Protein AF-A0AAV1YK85-F1 (afdb_monomer_lite)

Structure (mmCIF, N/CA/C/O backbone):
data_AF-A0AAV1YK85-F1
#
_entry.id   AF-A0AAV1YK85-F1
#
loop_
_atom_site.group_PDB
_atom_site.id
_atom_site.type_symbol
_atom_site.label_atom_id
_atom_site.label_alt_id
_atom_site.label_comp_id
_atom_site.label_asym_id
_atom_site.label_entity_id
_atom_site.label_seq_id
_atom_site.pdbx_PDB_ins_code
_atom_site.Cartn_x
_atom_site.Cartn_y
_atom_site.Cartn_z
_atom_site.occupancy
_atom_site.B_iso_or_equiv
_atom_site.auth_seq_id
_atom_site.auth_comp_id
_atom_site.auth_asym_id
_atom_site.auth_atom_id
_atom_site.pdbx_PDB_model_num
ATOM 1 N N . MET A 1 1 ? -29.716 -4.692 51.503 1.00 59.38 1 MET A N 1
ATOM 2 C CA . MET A 1 1 ? -28.479 -5.251 50.901 1.00 59.38 1 MET A CA 1
ATOM 3 C C . MET A 1 1 ? -28.461 -4.999 49.386 1.00 59.38 1 MET A C 1
ATOM 5 O O . MET A 1 1 ? -27.819 -5.721 48.638 1.00 59.38 1 MET A O 1
ATOM 9 N N . ASP A 1 2 ? -29.132 -3.942 48.918 1.00 63.31 2 ASP A N 1
ATOM 10 C CA . ASP A 1 2 ? -29.607 -3.866 47.527 1.00 63.31 2 ASP A CA 1
ATOM 11 C C . ASP A 1 2 ? -28.757 -2.917 46.669 1.00 63.31 2 ASP A C 1
ATOM 13 O O . ASP A 1 2 ? -28.575 -3.129 45.472 1.00 63.31 2 ASP A O 1
ATOM 17 N N . TYR A 1 3 ? -28.114 -1.931 47.303 1.00 63.44 3 TYR A N 1
ATOM 18 C CA . TYR A 1 3 ? -27.158 -1.032 46.649 1.00 63.44 3 TYR A CA 1
ATOM 19 C C . TYR A 1 3 ? -25.904 -1.748 46.157 1.00 63.44 3 TYR A C 1
ATOM 21 O O . TYR A 1 3 ? -25.301 -1.325 45.178 1.00 63.44 3 TYR A O 1
ATOM 29 N N . GLN A 1 4 ? -25.514 -2.848 46.801 1.00 60.50 4 GLN A N 1
ATOM 30 C CA . GLN A 1 4 ? -24.326 -3.592 46.401 1.00 60.50 4 GLN A CA 1
ATOM 31 C C . GLN A 1 4 ? -24.526 -4.279 45.042 1.00 60.50 4 GLN A C 1
ATOM 33 O O . GLN A 1 4 ? -23.592 -4.330 44.251 1.00 60.50 4 GLN A O 1
ATOM 38 N N . TYR A 1 5 ? -25.748 -4.722 44.729 1.00 67.19 5 TYR A N 1
ATOM 39 C CA . TYR A 1 5 ? -26.085 -5.326 43.436 1.00 67.19 5 TYR A CA 1
ATOM 40 C C . TYR A 1 5 ? -26.264 -4.274 42.335 1.00 67.19 5 TYR A C 1
ATOM 42 O O . TYR A 1 5 ? -25.829 -4.479 41.205 1.00 67.19 5 TYR A O 1
ATOM 50 N N . ILE A 1 6 ? -26.852 -3.122 42.674 1.00 67.81 6 ILE A N 1
ATOM 51 C CA . ILE A 1 6 ? -27.038 -2.004 41.737 1.00 67.81 6 ILE A CA 1
ATOM 52 C C . ILE A 1 6 ? -25.684 -1.385 41.357 1.00 67.81 6 ILE A C 1
ATOM 54 O O . ILE A 1 6 ? -25.418 -1.148 40.180 1.00 67.81 6 ILE A O 1
ATOM 58 N N . VAL A 1 7 ? -24.794 -1.181 42.335 1.00 70.88 7 VAL A N 1
ATOM 59 C CA . VAL A 1 7 ? -23.454 -0.624 42.100 1.00 70.88 7 VAL A CA 1
ATOM 60 C C . VAL A 1 7 ? -22.544 -1.642 41.401 1.00 70.88 7 VAL A C 1
ATOM 62 O O . VAL A 1 7 ? -21.873 -1.283 40.435 1.00 70.88 7 VAL A O 1
ATOM 65 N N . ALA A 1 8 ? -22.553 -2.919 41.807 1.00 72.94 8 ALA A N 1
ATOM 66 C CA . ALA A 1 8 ? -21.754 -3.953 41.140 1.00 72.94 8 ALA A CA 1
ATOM 67 C C . ALA A 1 8 ?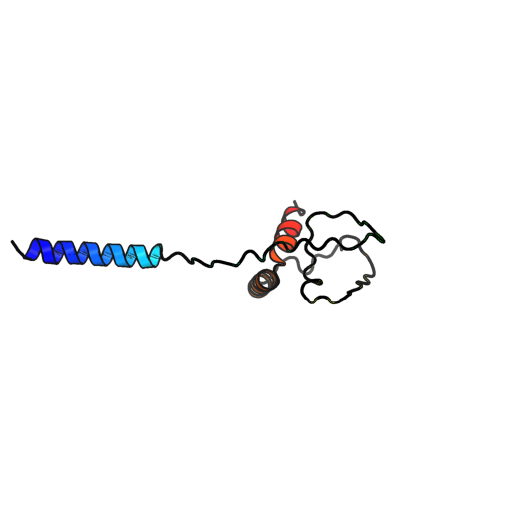 -22.247 -4.252 39.712 1.00 72.94 8 ALA A C 1
ATOM 69 O O . ALA A 1 8 ? -21.432 -4.406 38.805 1.00 72.94 8 ALA A O 1
ATOM 70 N N . GLY A 1 9 ? -23.564 -4.274 39.481 1.00 74.56 9 GLY A N 1
ATOM 71 C CA . GLY A 1 9 ? -24.151 -4.503 38.159 1.00 74.56 9 GLY A CA 1
ATOM 72 C C . GLY A 1 9 ? -23.833 -3.388 37.162 1.00 74.56 9 GLY A C 1
ATOM 73 O O . GLY A 1 9 ? -23.536 -3.672 36.003 1.00 74.56 9 GLY A O 1
ATOM 74 N N . GLY A 1 10 ? -23.812 -2.130 37.616 1.00 80.62 10 GLY A N 1
ATOM 75 C CA . GLY A 1 10 ? -23.422 -0.989 36.783 1.00 80.62 10 GLY A CA 1
ATOM 76 C C . GLY A 1 10 ? -21.954 -1.041 36.351 1.00 80.62 10 GLY A C 1
ATOM 77 O O . GLY A 1 10 ? -21.650 -0.823 35.177 1.00 80.62 10 GLY A O 1
ATOM 78 N N . PHE A 1 11 ? -21.047 -1.395 37.269 1.00 87.00 11 PHE A N 1
ATOM 79 C CA . PHE A 1 11 ? -19.632 -1.589 36.937 1.00 87.00 11 PHE A CA 1
ATOM 80 C C . PHE A 1 11 ? -19.436 -2.723 35.929 1.00 87.00 11 PHE A C 1
ATOM 82 O O . PHE A 1 11 ? -18.734 -2.529 34.942 1.00 87.00 11 PHE A O 1
ATOM 89 N N . ILE A 1 12 ? -20.088 -3.870 36.140 1.00 87.12 12 ILE A N 1
ATOM 90 C CA . ILE A 1 12 ? -19.983 -5.035 35.249 1.00 87.12 12 ILE A CA 1
ATOM 91 C C . ILE A 1 12 ? -20.553 -4.729 33.855 1.00 87.12 12 ILE A C 1
ATOM 93 O O . ILE A 1 12 ? -19.943 -5.089 32.852 1.00 87.12 12 ILE A O 1
ATOM 97 N N . ALA A 1 13 ? -21.692 -4.035 33.763 1.00 86.81 13 ALA A N 1
ATOM 98 C CA . ALA A 1 13 ? -22.273 -3.650 32.476 1.00 86.81 13 ALA A CA 1
ATOM 99 C C . ALA A 1 13 ? -21.384 -2.647 31.724 1.00 86.81 13 ALA A C 1
ATOM 101 O O . ALA A 1 13 ? -21.161 -2.799 30.525 1.00 86.81 13 ALA A O 1
ATOM 102 N N . SER A 1 14 ? -20.832 -1.655 32.430 1.00 87.94 14 SER A N 1
ATOM 103 C CA . SER A 1 14 ? -19.932 -0.656 31.845 1.00 87.94 14 SER A CA 1
ATOM 104 C C . SER A 1 14 ? -18.632 -1.283 31.330 1.00 87.94 14 SER A C 1
ATOM 106 O O . SER A 1 14 ? -18.226 -1.023 30.197 1.00 87.94 14 SER A O 1
ATOM 108 N N . THR A 1 15 ? -18.007 -2.173 32.112 1.00 89.56 15 THR A N 1
ATOM 109 C CA . THR A 1 15 ? -16.785 -2.868 31.685 1.00 89.56 15 THR A CA 1
ATOM 110 C C . THR A 1 15 ? -17.045 -3.832 30.533 1.00 89.56 15 THR A C 1
ATOM 112 O O . THR A 1 15 ? -16.249 -3.859 29.600 1.00 89.56 15 THR A O 1
ATOM 115 N N . LEU A 1 16 ? -18.161 -4.570 30.529 1.00 88.19 16 LEU A N 1
ATOM 116 C CA . LEU A 1 16 ? -18.532 -5.445 29.411 1.00 88.19 16 LEU A CA 1
ATOM 117 C C . LEU A 1 16 ? -18.780 -4.666 28.117 1.00 88.19 16 LEU A C 1
ATOM 119 O O . LEU A 1 16 ? -18.306 -5.086 27.067 1.00 88.19 16 LEU A O 1
ATOM 123 N N . VAL A 1 17 ? -19.474 -3.526 28.174 1.00 89.56 17 VAL A N 1
ATOM 124 C CA . VAL A 1 17 ? -19.693 -2.672 26.995 1.00 89.56 17 VAL A CA 1
ATOM 125 C C . VAL A 1 17 ? -18.373 -2.101 26.487 1.00 89.56 17 VAL A C 1
ATOM 127 O O . VAL A 1 17 ? -18.115 -2.148 25.287 1.00 89.56 17 VAL A O 1
ATOM 130 N N . LEU A 1 18 ? -17.506 -1.620 27.381 1.00 88.56 18 LEU A N 1
ATOM 131 C CA . LEU A 1 18 ? -16.184 -1.123 27.004 1.00 88.56 18 LEU A CA 1
ATOM 132 C C . LEU A 1 18 ? -15.338 -2.228 26.355 1.00 88.56 18 LEU A C 1
ATOM 134 O O . LEU A 1 18 ? -14.723 -1.996 25.319 1.00 88.56 18 LEU A O 1
ATOM 138 N N . LEU A 1 19 ? -15.353 -3.441 26.911 1.00 86.62 19 LEU A N 1
ATOM 139 C CA . LEU A 1 19 ? -14.679 -4.595 26.320 1.00 86.62 19 LEU A CA 1
ATOM 140 C C . LEU A 1 19 ? -15.276 -4.955 24.954 1.00 86.62 19 LEU A C 1
ATOM 142 O O . LEU A 1 19 ? -14.520 -5.176 24.023 1.00 86.62 19 LEU A O 1
ATOM 146 N N . LEU A 1 20 ? -16.598 -4.957 24.782 1.00 83.69 20 LEU A N 1
ATOM 147 C CA . LEU A 1 20 ? -17.226 -5.229 23.484 1.00 83.69 20 LEU A CA 1
ATOM 148 C C . LEU A 1 20 ? -16.928 -4.154 22.431 1.00 83.69 20 LEU A C 1
ATOM 150 O O . LEU A 1 20 ? -16.840 -4.480 21.256 1.00 83.69 20 LEU A O 1
ATOM 154 N N . VAL A 1 21 ? -16.760 -2.890 22.821 1.00 85.81 21 VAL A N 1
ATOM 155 C CA . VAL A 1 21 ? -16.377 -1.809 21.896 1.00 85.81 21 VAL A CA 1
ATOM 156 C C . VAL A 1 21 ? -14.895 -1.897 21.524 1.00 85.81 21 VAL A C 1
ATOM 158 O O . VAL A 1 21 ? -14.545 -1.668 20.371 1.00 85.81 21 VAL A O 1
ATOM 161 N N . LEU A 1 22 ? -14.024 -2.257 22.472 1.00 81.00 22 LEU A N 1
ATOM 162 C CA . LEU A 1 22 ? -12.582 -2.395 22.234 1.00 81.00 22 LEU A CA 1
ATOM 163 C C . LEU A 1 22 ? -12.212 -3.703 21.514 1.00 81.00 22 LEU A C 1
ATOM 165 O O . LEU A 1 22 ? -11.294 -3.715 20.701 1.00 81.00 22 LEU A O 1
ATOM 169 N N . PHE A 1 23 ? -12.921 -4.793 21.811 1.00 74.50 23 PHE A N 1
ATOM 170 C CA . PHE A 1 23 ? -12.710 -6.138 21.259 1.00 74.50 23 PHE A CA 1
ATOM 171 C C . PHE A 1 23 ? -13.789 -6.547 20.252 1.00 74.50 23 PHE A C 1
ATOM 173 O O . PHE A 1 23 ? -13.842 -7.716 19.866 1.00 74.50 23 PHE A O 1
ATOM 180 N N . GLY A 1 24 ? -14.649 -5.611 19.838 1.00 63.16 24 GLY A N 1
ATOM 181 C CA . GLY A 1 24 ? -15.662 -5.766 18.795 1.00 63.16 24 GLY A CA 1
ATOM 182 C C . GLY A 1 24 ? -14.995 -6.070 17.466 1.00 63.16 24 GLY A C 1
ATOM 183 O O . GLY A 1 24 ? -14.743 -5.192 16.648 1.00 63.16 24 GLY A O 1
ATOM 184 N N . SER A 1 25 ? -14.647 -7.340 17.329 1.00 56.88 25 SER A N 1
ATOM 185 C CA . SER A 1 25 ? -13.884 -7.930 16.255 1.00 56.88 25 SER A CA 1
ATOM 186 C C . SER A 1 25 ? -14.648 -7.767 14.949 1.00 56.88 25 SER A C 1
ATOM 188 O O . SER A 1 25 ? -15.787 -8.220 14.813 1.00 56.88 25 SER A O 1
ATOM 190 N N . GLU A 1 26 ? -14.009 -7.121 13.977 1.00 58.53 26 GLU A N 1
ATOM 191 C CA . GLU A 1 26 ? -14.370 -7.263 12.578 1.00 58.53 26 GLU A CA 1
ATOM 192 C C . GLU A 1 26 ? -14.210 -8.741 12.178 1.00 58.53 26 GLU A C 1
ATOM 194 O O . GLU A 1 26 ? -13.173 -9.152 11.663 1.00 58.53 26 GLU A O 1
ATOM 199 N N . GLU A 1 27 ? -15.255 -9.558 12.341 1.00 57.31 27 GLU A N 1
ATOM 200 C CA . GLU A 1 27 ? -15.412 -10.762 11.521 1.00 57.31 27 GLU A CA 1
ATOM 201 C C . GLU A 1 27 ? -15.771 -10.326 10.092 1.00 57.31 27 GLU A C 1
ATOM 203 O O . GLU A 1 27 ? -16.889 -10.499 9.603 1.00 57.31 27 GLU A O 1
ATOM 208 N N . LYS A 1 28 ? -14.797 -9.769 9.369 1.00 44.03 28 LYS A N 1
ATOM 209 C CA . LYS A 1 28 ? -14.856 -9.757 7.909 1.00 44.03 28 LYS A CA 1
ATOM 210 C C . LYS A 1 28 ? -14.485 -11.151 7.428 1.00 44.03 28 LYS A C 1
ATOM 212 O O . LYS A 1 28 ? -13.344 -11.431 7.075 1.00 44.03 28 LYS A O 1
ATOM 217 N N . LYS A 1 29 ? -15.485 -12.034 7.395 1.00 48.69 29 LYS A N 1
ATOM 218 C CA . LYS A 1 29 ? -15.448 -13.267 6.601 1.00 48.69 29 LYS A CA 1
ATOM 219 C C . LYS A 1 29 ? -15.314 -12.867 5.132 1.00 48.69 29 LYS A C 1
ATOM 221 O O . LYS A 1 29 ? -16.313 -12.664 4.448 1.00 48.69 29 LYS A O 1
ATOM 226 N N . LYS A 1 30 ? -14.082 -12.697 4.646 1.00 38.09 30 LYS A N 1
ATOM 227 C CA . LYS A 1 30 ? -13.831 -12.560 3.212 1.00 38.09 30 LYS A CA 1
ATOM 228 C C . LYS A 1 30 ? -13.760 -13.966 2.634 1.00 38.09 30 LYS A C 1
ATOM 230 O O . LYS A 1 30 ? -12.864 -14.739 2.956 1.00 38.09 30 LYS A O 1
ATOM 235 N N . ALA A 1 31 ? -14.790 -14.281 1.861 1.00 43.97 31 ALA A N 1
ATOM 236 C CA . ALA A 1 31 ? -15.033 -15.561 1.228 1.00 43.97 31 ALA A CA 1
ATOM 237 C C . ALA A 1 31 ? -13.782 -16.105 0.524 1.00 43.97 31 ALA A C 1
ATOM 239 O O . ALA A 1 31 ? -13.237 -15.481 -0.386 1.00 43.97 31 ALA A O 1
ATOM 240 N N . THR A 1 32 ? -13.367 -17.301 0.927 1.00 42.53 32 THR A N 1
ATOM 241 C CA . THR A 1 32 ? -12.571 -18.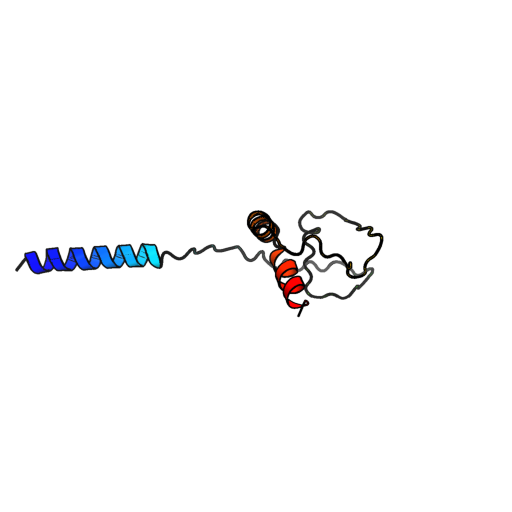198 0.096 1.00 42.53 32 THR A CA 1
ATOM 242 C C . THR A 1 32 ? -13.449 -18.606 -1.085 1.00 42.53 32 THR A C 1
ATOM 244 O O . THR A 1 32 ? -14.386 -19.387 -0.918 1.00 42.53 32 THR A O 1
ATOM 247 N N . CYS A 1 33 ? -13.194 -18.048 -2.271 1.00 34.16 33 CYS A N 1
ATOM 248 C CA . CYS A 1 33 ? -13.783 -18.579 -3.494 1.00 34.16 33 CYS A CA 1
ATOM 249 C C . CYS A 1 33 ? -13.188 -19.963 -3.755 1.00 34.16 33 CYS A C 1
ATOM 251 O O . CYS A 1 33 ? -11.975 -20.149 -3.832 1.00 34.16 33 CYS A O 1
ATOM 253 N N . SER A 1 34 ? -14.099 -20.922 -3.823 1.00 34.97 34 SER A N 1
ATOM 254 C CA . SER A 1 34 ? -13.902 -22.331 -4.103 1.00 34.97 34 SER A CA 1
ATOM 255 C C . SER A 1 34 ? -13.010 -22.571 -5.317 1.00 34.97 34 SER A C 1
ATOM 257 O O . SER A 1 34 ? -13.284 -22.073 -6.409 1.00 34.97 34 SER A O 1
ATOM 259 N N . LEU A 1 35 ? -12.005 -23.420 -5.113 1.00 43.44 35 LEU A N 1
ATOM 260 C CA . LEU A 1 35 ? -11.346 -24.202 -6.149 1.00 43.44 35 LEU A CA 1
ATOM 261 C C . LEU A 1 35 ? -12.411 -24.887 -7.009 1.00 43.44 35 LEU A C 1
ATOM 263 O O . LEU A 1 35 ? -13.051 -25.841 -6.567 1.00 43.44 35 LEU A O 1
ATOM 267 N N . HIS A 1 36 ? -12.589 -24.406 -8.233 1.00 31.25 36 HIS A N 1
ATOM 268 C CA . HIS A 1 36 ? -13.130 -25.231 -9.296 1.00 31.25 36 HIS A CA 1
ATOM 269 C C . HIS A 1 36 ? -11.929 -25.744 -10.083 1.00 31.25 36 HIS A C 1
ATOM 271 O O . HIS A 1 36 ? -11.252 -24.989 -10.777 1.00 31.25 36 HIS A O 1
ATOM 277 N N . ALA A 1 37 ? -11.621 -27.025 -9.890 1.00 41.38 37 ALA A N 1
ATOM 278 C CA . ALA A 1 37 ? -10.767 -27.755 -10.802 1.00 41.38 37 ALA A CA 1
ATOM 279 C C . ALA A 1 37 ? -11.499 -27.813 -12.147 1.00 41.38 37 ALA A C 1
ATOM 281 O O . ALA A 1 37 ? -12.533 -28.470 -12.259 1.00 41.38 37 ALA A O 1
ATOM 282 N N . GLU A 1 38 ? -10.992 -27.096 -13.143 1.00 41.56 38 GLU A N 1
ATOM 283 C CA . GLU A 1 38 ? -11.310 -27.374 -14.537 1.00 41.56 38 GLU A CA 1
ATOM 284 C C . GLU A 1 38 ? -10.003 -27.709 -15.252 1.00 41.56 38 GLU A C 1
ATOM 286 O O . GLU A 1 38 ? -9.131 -26.871 -15.479 1.00 41.56 38 GLU A O 1
ATOM 291 N N . GLU A 1 39 ? -9.847 -29.003 -15.512 1.00 46.97 39 GLU A N 1
ATOM 292 C CA . GLU A 1 39 ? -8.830 -29.584 -16.370 1.00 46.97 39 GLU A CA 1
ATOM 293 C C . GLU A 1 39 ? -9.158 -29.188 -17.814 1.00 46.97 39 GLU A C 1
ATOM 295 O O . GLU A 1 39 ? -10.098 -29.715 -18.405 1.00 46.97 39 GLU A O 1
ATOM 300 N N . ILE A 1 40 ? -8.415 -28.238 -18.393 1.00 45.03 40 ILE A N 1
ATOM 301 C CA . ILE A 1 40 ? -8.520 -27.942 -19.826 1.00 45.03 40 ILE A CA 1
ATOM 302 C C . ILE A 1 40 ? -7.121 -27.812 -20.434 1.00 45.03 40 ILE A C 1
ATOM 304 O O . ILE A 1 40 ? -6.439 -26.802 -20.292 1.00 45.03 40 ILE A O 1
ATOM 308 N N . ASN A 1 41 ? -6.730 -28.900 -21.099 1.00 40.41 41 ASN A N 1
ATOM 309 C CA . ASN A 1 41 ? -5.868 -29.000 -22.277 1.00 40.41 41 ASN A CA 1
ATOM 310 C C . ASN A 1 41 ? -4.782 -27.927 -22.476 1.00 40.41 41 ASN A C 1
ATOM 312 O O . ASN A 1 41 ? -4.985 -26.879 -23.080 1.00 40.41 41 ASN A O 1
ATOM 316 N N . GLN A 1 42 ? -3.588 -28.308 -22.034 1.00 64.44 42 GLN A N 1
ATOM 317 C CA . GLN A 1 42 ? -2.311 -28.230 -22.745 1.00 64.44 42 GLN A CA 1
ATOM 318 C C . GLN A 1 42 ? -2.347 -27.645 -24.178 1.00 64.44 42 GLN A C 1
ATOM 320 O O . GLN A 1 42 ? -2.569 -28.382 -25.132 1.00 64.44 42 GLN A O 1
ATOM 325 N N . ASP A 1 43 ? -2.010 -26.354 -24.317 1.00 40.62 43 ASP A N 1
ATOM 326 C CA . ASP A 1 43 ? -0.999 -25.895 -25.284 1.00 40.62 43 ASP A CA 1
ATOM 327 C C . ASP A 1 43 ? -0.467 -24.477 -24.957 1.00 40.62 43 ASP A C 1
ATOM 329 O O . ASP A 1 43 ? -1.230 -23.522 -24.857 1.00 40.62 43 ASP A O 1
ATOM 333 N N . CYS A 1 44 ? 0.863 -24.388 -24.799 1.00 39.50 44 CYS A N 1
ATOM 334 C CA . CYS A 1 44 ? 1.766 -23.216 -24.863 1.00 39.50 44 CYS A CA 1
ATOM 335 C C . CYS A 1 44 ? 1.468 -21.944 -24.019 1.00 39.50 44 CYS A C 1
ATOM 337 O O . CYS A 1 44 ? 0.465 -21.275 -24.196 1.00 39.50 44 CYS A O 1
ATOM 339 N N . ALA A 1 45 ? 2.351 -21.413 -23.166 1.00 38.81 45 ALA A N 1
ATOM 340 C CA . ALA A 1 45 ? 3.762 -21.656 -22.885 1.00 38.81 45 ALA A CA 1
ATOM 341 C C . ALA A 1 45 ? 4.046 -21.260 -21.422 1.00 38.81 45 ALA A C 1
ATOM 343 O O . ALA A 1 45 ? 3.537 -20.258 -20.923 1.00 38.81 45 ALA A O 1
ATOM 344 N N . LYS A 1 46 ? 4.868 -22.053 -20.731 1.00 41.38 46 LYS A N 1
ATOM 345 C CA . LYS A 1 46 ? 5.336 -21.753 -19.376 1.00 41.38 46 LYS A CA 1
ATOM 346 C C . LYS A 1 46 ? 6.306 -20.570 -19.431 1.00 41.38 46 LYS A C 1
ATOM 348 O O . LYS A 1 46 ? 7.409 -20.721 -19.947 1.00 41.38 46 LYS A O 1
ATOM 353 N N . THR A 1 47 ? 5.945 -19.446 -18.824 1.00 30.97 47 THR A N 1
ATOM 354 C CA . THR A 1 47 ? 6.918 -18.645 -18.075 1.00 30.97 47 THR A CA 1
ATOM 355 C C . THR A 1 47 ? 6.625 -18.887 -16.608 1.00 30.97 47 THR A C 1
ATOM 357 O O . THR A 1 47 ? 5.586 -18.487 -16.090 1.00 30.97 47 THR A O 1
ATOM 360 N N . SER A 1 48 ? 7.516 -19.635 -15.974 1.00 46.28 48 SER A N 1
ATOM 361 C CA . SER A 1 48 ? 7.559 -19.849 -14.537 1.00 46.28 48 SER A CA 1
ATOM 362 C C . SER A 1 48 ? 7.547 -18.512 -13.795 1.00 46.28 48 SER A C 1
ATOM 364 O O . SER A 1 48 ? 8.529 -17.776 -13.830 1.00 46.28 48 SER A O 1
ATOM 366 N N . SER A 1 49 ? 6.452 -18.228 -13.105 1.00 42.03 49 SER A N 1
ATOM 367 C CA . SER A 1 49 ? 6.482 -17.524 -11.827 1.00 42.03 49 SER A CA 1
ATOM 368 C C . SER A 1 49 ? 5.262 -17.990 -11.046 1.00 42.03 49 SER A C 1
ATOM 370 O O . SER A 1 49 ? 4.151 -17.480 -11.189 1.00 42.03 49 SER A O 1
ATOM 372 N N . GLU A 1 50 ? 5.455 -19.083 -10.318 1.00 47.53 50 GLU A N 1
ATOM 373 C CA . GLU A 1 50 ? 4.486 -19.578 -9.353 1.00 47.53 50 GLU A CA 1
ATOM 374 C C . GLU A 1 50 ? 4.399 -18.523 -8.236 1.00 47.53 50 GLU A C 1
ATOM 376 O O . GLU A 1 50 ? 5.399 -18.233 -7.586 1.00 47.53 50 GLU A O 1
ATOM 381 N N . ASN A 1 51 ? 3.210 -17.933 -8.062 1.00 45.66 51 ASN A N 1
ATOM 382 C CA . ASN A 1 51 ? 2.843 -16.878 -7.095 1.00 45.66 51 ASN A CA 1
ATOM 383 C C . ASN A 1 51 ? 3.036 -15.415 -7.532 1.00 45.66 51 ASN A C 1
ATOM 385 O O . ASN A 1 51 ? 3.503 -14.578 -6.767 1.00 45.66 51 ASN A O 1
ATOM 389 N N . GLY A 1 52 ? 2.574 -15.067 -8.732 1.00 42.69 52 GLY A N 1
ATOM 390 C CA . GLY A 1 52 ? 2.289 -13.677 -9.090 1.00 42.69 52 GLY A CA 1
ATOM 391 C C . GLY A 1 52 ? 0.880 -13.551 -9.645 1.00 42.69 52 GLY A C 1
ATOM 392 O O . GLY A 1 52 ? 0.686 -13.664 -10.852 1.00 42.69 52 GLY A O 1
ATOM 393 N N . THR A 1 53 ? -0.122 -13.332 -8.792 1.00 45.00 53 THR A N 1
ATOM 394 C CA . THR A 1 53 ? -1.473 -13.009 -9.270 1.00 45.00 53 THR A CA 1
ATOM 395 C C . THR A 1 53 ? -1.409 -11.646 -9.952 1.00 45.00 53 THR A C 1
ATOM 397 O O . THR A 1 53 ? -1.422 -10.608 -9.293 1.00 45.00 53 THR A O 1
ATOM 400 N N . CYS A 1 54 ? -1.301 -11.621 -11.281 1.00 49.88 54 CYS A N 1
ATOM 401 C CA . CYS A 1 54 ? -1.426 -10.379 -12.025 1.00 49.88 54 CYS A CA 1
ATOM 402 C C . CYS A 1 54 ? -2.867 -9.861 -11.840 1.00 49.88 54 CYS A C 1
ATOM 404 O O . CYS A 1 54 ? -3.811 -10.531 -12.267 1.00 49.88 54 CYS A O 1
ATOM 406 N N . PRO A 1 55 ? -3.076 -8.658 -11.273 1.00 54.53 55 PRO A N 1
ATOM 407 C CA . PRO A 1 55 ? -4.414 -8.087 -11.044 1.00 54.53 55 PRO A CA 1
ATOM 408 C C . PRO A 1 55 ? -5.182 -7.871 -12.358 1.00 54.53 55 PRO A C 1
ATOM 410 O O . PRO A 1 55 ? -6.396 -7.703 -12.373 1.00 54.53 55 PRO A O 1
ATOM 413 N N . GLN A 1 56 ? -4.466 -7.879 -13.483 1.00 56.69 56 GLN A N 1
ATOM 414 C CA . GLN A 1 56 ? -4.996 -7.637 -14.814 1.00 56.69 56 GLN A CA 1
ATOM 415 C C . GLN A 1 56 ? -5.957 -8.743 -15.283 1.00 56.69 56 GLN A C 1
ATOM 417 O O . GLN A 1 56 ? -6.768 -8.512 -16.179 1.00 56.69 56 GLN A O 1
ATOM 422 N N . GLN A 1 57 ? -5.873 -9.943 -14.698 1.00 58.78 57 GLN A N 1
ATOM 423 C CA . GLN A 1 57 ? -6.615 -11.115 -15.165 1.00 58.78 57 GLN A CA 1
ATOM 424 C C . GLN A 1 57 ? -7.902 -11.386 -14.372 1.00 58.78 57 GLN A C 1
ATOM 426 O O . GLN A 1 57 ? -8.539 -12.417 -14.570 1.00 58.78 57 GLN A O 1
ATOM 431 N N . VAL A 1 58 ? -8.321 -10.454 -13.509 1.00 61.78 58 VAL A N 1
ATOM 432 C CA . VAL A 1 58 ? -9.560 -10.583 -12.719 1.00 61.78 58 VAL A CA 1
ATOM 433 C C . VAL A 1 58 ? -10.814 -10.428 -13.600 1.00 61.78 58 VAL A C 1
ATOM 435 O O . VAL A 1 58 ? -11.854 -11.006 -13.302 1.00 61.78 58 VAL A O 1
ATOM 438 N N . ASP A 1 59 ? -10.692 -9.748 -14.748 1.00 76.06 59 ASP A N 1
ATOM 439 C CA . ASP A 1 59 ? -11.820 -9.415 -15.634 1.00 76.06 59 ASP A CA 1
ATOM 440 C C . ASP A 1 59 ? -11.965 -10.337 -16.867 1.00 76.06 59 ASP A C 1
ATOM 442 O O . ASP A 1 59 ? -12.725 -10.029 -17.787 1.00 76.06 59 ASP A O 1
ATOM 446 N N . GLY A 1 60 ? -11.201 -11.435 -16.961 1.00 79.50 60 GLY A N 1
ATOM 447 C CA . GLY A 1 60 ? -11.258 -12.363 -18.109 1.00 79.50 60 GLY A CA 1
ATOM 448 C C . GLY A 1 60 ? -10.769 -11.775 -19.445 1.00 79.50 60 GLY A C 1
ATOM 449 O O . GLY A 1 60 ? -11.002 -12.343 -20.513 1.00 79.50 60 GLY A O 1
ATOM 450 N N . ARG A 1 61 ? -10.089 -10.623 -19.412 1.00 84.94 61 ARG A N 1
ATOM 451 C CA . ARG A 1 61 ? -9.557 -9.948 -20.603 1.00 84.94 61 ARG A CA 1
ATOM 452 C C . ARG A 1 61 ? -8.172 -10.480 -20.955 1.00 84.94 61 ARG A C 1
ATOM 454 O O . ARG A 1 61 ? -7.313 -10.622 -20.089 1.00 84.94 61 ARG A O 1
ATOM 461 N N . ARG A 1 62 ? -7.922 -10.697 -22.250 1.00 85.69 62 ARG A N 1
ATOM 462 C CA . ARG A 1 62 ? -6.560 -10.909 -22.760 1.00 85.69 62 ARG A CA 1
ATOM 463 C C . ARG A 1 62 ? -5.849 -9.565 -22.829 1.00 85.69 62 ARG A C 1
ATOM 465 O O . ARG A 1 62 ? -6.272 -8.694 -23.586 1.00 85.69 62 ARG A O 1
ATOM 472 N N . VAL A 1 63 ? -4.788 -9.407 -22.046 1.00 84.38 63 VAL A N 1
ATOM 473 C CA . VAL A 1 63 ? -4.000 -8.173 -21.99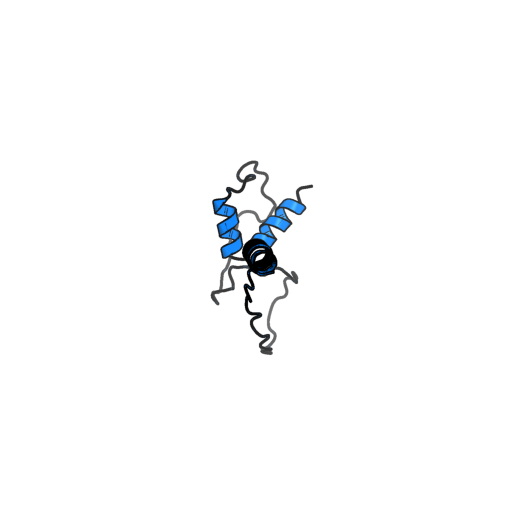4 1.00 84.38 63 VAL A CA 1
ATOM 474 C C . VAL A 1 63 ? -2.575 -8.453 -22.446 1.00 84.38 63 VAL A C 1
ATOM 476 O O . VAL A 1 63 ? -1.958 -9.417 -22.002 1.00 84.38 63 VAL A O 1
ATOM 479 N N . HIS A 1 64 ? -2.065 -7.601 -23.334 1.00 89.50 64 HIS A N 1
ATOM 480 C CA . HIS A 1 64 ? -0.669 -7.591 -23.752 1.00 89.50 64 HIS A CA 1
ATOM 481 C C . HIS A 1 64 ? -0.034 -6.278 -23.291 1.00 89.50 64 HIS A C 1
ATOM 483 O O . HIS A 1 64 ? -0.587 -5.207 -23.547 1.00 89.50 64 HIS A O 1
ATOM 489 N N . VAL A 1 65 ? 1.091 -6.366 -22.585 1.00 86.44 65 VAL A N 1
ATOM 490 C CA . VAL A 1 65 ? 1.829 -5.206 -22.074 1.00 86.44 65 VAL A CA 1
ATOM 491 C C . VAL A 1 65 ? 3.049 -4.999 -22.963 1.00 86.44 65 VAL A C 1
ATOM 493 O O . VAL A 1 65 ? 3.823 -5.929 -23.167 1.00 86.44 65 VAL A O 1
ATOM 496 N N . ILE A 1 66 ? 3.205 -3.789 -23.497 1.00 92.38 66 ILE A N 1
ATOM 497 C CA . ILE A 1 66 ? 4.369 -3.383 -24.287 1.00 92.38 66 ILE A CA 1
ATOM 498 C C . ILE A 1 66 ? 5.048 -2.255 -23.516 1.00 92.38 66 ILE A C 1
ATOM 500 O O . ILE A 1 66 ? 4.479 -1.174 -23.380 1.00 92.38 66 ILE A O 1
ATOM 504 N N . GLU A 1 67 ? 6.250 -2.517 -23.016 1.00 90.19 67 GLU A N 1
ATOM 505 C CA . GLU A 1 67 ? 7.103 -1.542 -22.334 1.00 90.19 67 GLU A CA 1
ATOM 506 C C . GLU A 1 67 ? 8.385 -1.341 -23.156 1.00 90.19 67 GLU A C 1
ATOM 508 O O . GLU A 1 67 ? 8.813 -2.249 -23.872 1.00 90.19 67 GLU A O 1
ATOM 513 N N . ARG A 1 68 ? 8.984 -0.145 -23.097 1.00 92.25 68 ARG A N 1
ATOM 514 C CA . ARG A 1 68 ? 10.216 0.155 -23.848 1.00 92.25 68 ARG A CA 1
ATOM 515 C C . ARG A 1 68 ? 11.431 -0.545 -23.252 1.00 92.25 68 ARG A C 1
ATOM 517 O O . ARG A 1 68 ? 12.290 -0.994 -24.005 1.00 92.25 68 ARG A O 1
ATOM 524 N N . ASP A 1 69 ? 11.499 -0.593 -21.925 1.00 89.38 69 ASP A N 1
ATOM 525 C CA . ASP A 1 69 ? 12.571 -1.227 -21.165 1.00 89.38 69 ASP A CA 1
ATOM 526 C C . ASP A 1 69 ? 11.987 -1.995 -19.973 1.00 89.38 69 ASP A C 1
ATOM 528 O O . ASP A 1 69 ? 11.278 -1.427 -19.144 1.00 89.38 69 ASP A O 1
ATOM 532 N N . LEU A 1 70 ? 12.270 -3.296 -19.913 1.00 86.06 70 LEU A N 1
ATOM 533 C CA . LEU A 1 70 ? 11.812 -4.186 -18.844 1.00 86.06 70 LEU A CA 1
ATOM 534 C C . LEU A 1 70 ? 12.781 -4.232 -17.652 1.00 86.06 70 LEU A C 1
ATOM 536 O O . LEU A 1 70 ? 12.512 -4.948 -16.689 1.00 86.06 70 LEU A O 1
ATOM 540 N N . ASN A 1 71 ? 13.901 -3.509 -17.711 1.00 88.38 71 ASN A N 1
ATOM 541 C CA . ASN A 1 71 ? 14.834 -3.405 -16.596 1.00 88.38 71 ASN A CA 1
ATOM 542 C C . ASN A 1 71 ? 14.301 -2.488 -15.491 1.00 88.38 71 ASN A C 1
ATOM 544 O O . ASN A 1 71 ? 13.417 -1.653 -15.708 1.00 88.38 71 ASN A O 1
ATOM 548 N N . GLU A 1 72 ? 14.870 -2.632 -14.292 1.00 83.38 72 GLU A N 1
ATOM 549 C CA . GLU A 1 72 ? 14.555 -1.730 -13.192 1.00 83.38 72 GLU A CA 1
ATOM 550 C C . GLU A 1 72 ? 14.930 -0.288 -13.575 1.00 83.38 72 GLU A C 1
ATOM 552 O O . GLU A 1 72 ? 16.068 -0.018 -13.970 1.00 83.38 72 GLU A O 1
ATOM 557 N N . PRO A 1 73 ? 13.981 0.653 -13.493 1.00 81.62 73 PRO A N 1
ATOM 558 C CA . PRO A 1 73 ? 14.234 2.021 -13.889 1.00 81.62 73 PRO A CA 1
ATOM 559 C C . PRO A 1 73 ? 15.007 2.769 -12.805 1.00 81.62 73 PRO A C 1
ATOM 561 O O . PRO A 1 73 ? 14.515 2.947 -11.692 1.00 81.62 73 PRO A O 1
ATOM 564 N N . ASP A 1 74 ? 16.162 3.312 -13.175 1.00 83.75 74 ASP A N 1
ATOM 565 C CA . ASP A 1 74 ? 16.955 4.196 -12.321 1.00 83.75 74 ASP A CA 1
ATOM 566 C C . ASP A 1 74 ? 16.339 5.607 -12.285 1.00 83.75 74 ASP A C 1
ATOM 568 O O . ASP A 1 74 ? 16.639 6.483 -13.103 1.00 83.75 74 ASP A O 1
ATOM 572 N N . ARG A 1 75 ? 15.365 5.806 -11.391 1.00 81.62 75 ARG A N 1
ATOM 573 C CA . ARG A 1 75 ? 14.681 7.091 -11.196 1.00 81.62 75 ARG A CA 1
ATOM 574 C C . ARG A 1 75 ? 14.326 7.322 -9.728 1.00 81.62 75 ARG A C 1
ATOM 576 O O . ARG A 1 75 ? 13.656 6.506 -9.109 1.00 81.62 75 ARG A O 1
ATOM 583 N N . ILE A 1 76 ? 14.658 8.511 -9.227 1.00 77.06 76 ILE A N 1
ATOM 584 C CA . ILE A 1 76 ? 14.317 8.995 -7.871 1.00 77.06 76 ILE A CA 1
ATOM 585 C C . ILE A 1 76 ? 12.851 9.448 -7.721 1.00 77.06 76 ILE A C 1
ATOM 587 O O . ILE A 1 76 ? 12.438 9.982 -6.693 1.00 77.06 76 ILE A O 1
ATOM 591 N N . VAL A 1 77 ? 12.046 9.321 -8.778 1.00 80.62 77 VAL A N 1
ATOM 592 C CA . VAL A 1 77 ? 10.658 9.796 -8.798 1.00 80.62 77 VAL A CA 1
ATOM 593 C C . VAL A 1 77 ? 9.722 8.653 -8.419 1.00 80.62 77 VAL A C 1
ATOM 595 O O . VAL A 1 77 ? 9.795 7.573 -9.000 1.00 80.62 77 VAL A O 1
ATOM 598 N N . GLY A 1 78 ? 8.786 8.922 -7.505 1.00 80.88 78 GLY A N 1
ATOM 599 C CA . GLY A 1 78 ? 7.747 7.962 -7.112 1.00 80.88 78 GLY A CA 1
ATOM 600 C C . GLY A 1 78 ? 8.136 7.028 -5.964 1.00 80.88 78 GLY A C 1
ATOM 601 O O . GLY A 1 78 ? 7.487 6.006 -5.781 1.00 80.88 78 GLY A O 1
ATOM 602 N N . GLU A 1 79 ? 9.162 7.374 -5.183 1.00 83.75 79 GLU A N 1
ATOM 603 C CA . GLU A 1 79 ? 9.592 6.587 -4.016 1.00 83.75 79 GLU A CA 1
ATOM 604 C C . GLU A 1 79 ? 8.590 6.636 -2.858 1.00 83.75 79 GLU A C 1
ATOM 606 O O . GLU A 1 79 ? 8.450 5.670 -2.111 1.00 83.75 79 GLU A O 1
ATOM 611 N N . LEU A 1 80 ? 7.873 7.756 -2.715 1.00 85.62 80 LEU A N 1
ATOM 612 C CA . LEU A 1 80 ? 6.868 7.925 -1.673 1.00 85.62 80 LEU A CA 1
ATOM 613 C C . LEU A 1 80 ? 5.465 7.690 -2.230 1.00 85.62 80 LEU A C 1
ATOM 615 O O . LEU A 1 80 ? 4.958 8.464 -3.047 1.00 85.62 80 LEU A O 1
ATOM 619 N N . LEU A 1 81 ? 4.805 6.658 -1.712 1.00 87.44 81 LEU A N 1
ATOM 620 C CA . LEU A 1 81 ? 3.395 6.416 -1.965 1.00 87.44 81 LEU A CA 1
ATOM 621 C C . LEU A 1 81 ? 2.538 7.260 -1.013 1.00 87.44 81 LEU A C 1
ATOM 623 O O . LEU A 1 81 ? 2.701 7.217 0.205 1.00 87.44 81 LEU A O 1
ATOM 627 N N . GLN A 1 82 ? 1.592 8.018 -1.568 1.00 93.88 82 GLN A N 1
ATOM 628 C CA . GLN A 1 82 ? 0.638 8.781 -0.764 1.00 93.88 82 GLN A CA 1
ATOM 629 C C . GLN A 1 82 ? -0.338 7.840 -0.030 1.00 93.88 82 GLN A C 1
ATOM 631 O O . GLN A 1 82 ? -0.706 6.804 -0.592 1.00 93.88 82 GLN A O 1
ATOM 636 N N . PRO A 1 83 ? -0.857 8.212 1.157 1.00 89.81 83 PRO A N 1
ATOM 637 C CA . PRO A 1 83 ? -1.785 7.368 1.920 1.00 89.81 83 PRO A CA 1
ATOM 638 C C . PRO A 1 83 ? -3.025 6.929 1.126 1.00 89.81 83 PRO A C 1
ATOM 640 O O . PRO A 1 83 ? -3.450 5.779 1.206 1.00 89.81 83 PRO A O 1
ATOM 643 N N . GLY A 1 84 ? -3.571 7.819 0.289 1.00 93.56 84 GLY A N 1
ATOM 644 C CA . GLY A 1 84 ? -4.686 7.485 -0.604 1.00 93.56 84 GLY A CA 1
ATOM 645 C C . GLY A 1 84 ? -4.312 6.489 -1.710 1.00 93.56 84 GLY A C 1
ATOM 646 O O . GLY A 1 84 ? -5.135 5.667 -2.103 1.00 93.56 84 GLY A O 1
ATOM 647 N N . GLY A 1 85 ? -3.063 6.518 -2.181 1.00 91.25 85 GLY A N 1
ATOM 648 C CA . GLY A 1 85 ? -2.552 5.551 -3.153 1.00 91.25 85 GLY A CA 1
ATOM 649 C C . GLY A 1 85 ? -2.425 4.154 -2.552 1.00 91.25 85 GLY A C 1
ATOM 650 O O . GLY A 1 85 ? -2.823 3.180 -3.182 1.00 91.25 85 GLY A O 1
ATOM 651 N N . TYR A 1 86 ? -1.957 4.062 -1.305 1.00 89.44 86 TYR A N 1
ATOM 652 C CA . TYR A 1 86 ? -1.867 2.793 -0.581 1.00 89.44 86 TYR A CA 1
ATOM 653 C C . TYR A 1 86 ? -3.237 2.136 -0.390 1.00 89.44 86 TYR A C 1
ATOM 655 O O . TYR A 1 86 ? -3.409 0.969 -0.736 1.00 89.44 86 TYR A O 1
ATOM 663 N N . LEU A 1 87 ? -4.239 2.908 0.050 1.00 90.62 87 LEU A N 1
ATOM 664 C CA . LEU A 1 87 ? -5.618 2.419 0.155 1.00 90.62 87 LEU A CA 1
ATOM 665 C C . LEU A 1 87 ? -6.119 1.861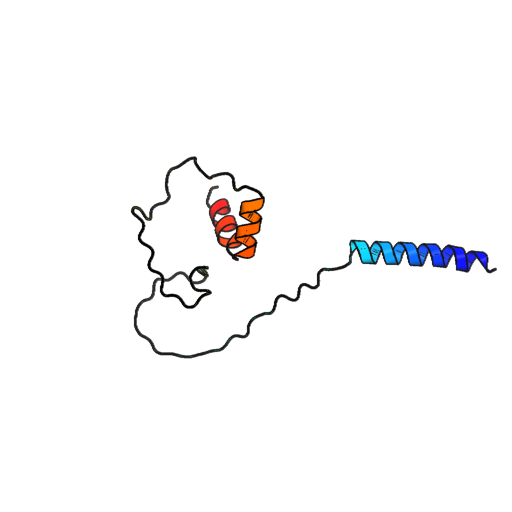 -1.182 1.00 90.62 87 LEU A C 1
ATOM 667 O O . LEU A 1 87 ? -6.733 0.794 -1.221 1.00 90.62 87 LEU A O 1
ATOM 671 N N . LYS A 1 88 ? -5.792 2.533 -2.293 1.00 86.94 88 LYS A N 1
ATOM 672 C CA . LYS A 1 88 ? -6.204 2.080 -3.621 1.00 86.94 88 LYS A CA 1
ATOM 673 C C . LYS A 1 88 ? -5.521 0.781 -4.056 1.00 86.94 88 LYS A C 1
ATOM 675 O O . LYS A 1 88 ? -6.160 -0.046 -4.704 1.00 86.94 88 LYS A O 1
ATOM 680 N N . LEU A 1 89 ? -4.258 0.568 -3.686 1.00 88.31 89 LEU A N 1
ATOM 681 C CA . LEU A 1 89 ? -3.564 -0.700 -3.937 1.00 88.31 89 LEU A CA 1
ATOM 682 C C . LEU A 1 89 ? -4.204 -1.856 -3.167 1.00 88.31 89 LEU A C 1
ATOM 684 O O . LEU A 1 89 ? -4.376 -2.936 -3.730 1.00 88.31 89 LEU A O 1
ATOM 688 N N . THR A 1 90 ? -4.600 -1.631 -1.913 1.00 87.69 90 THR A N 1
ATOM 689 C CA . THR A 1 90 ? -5.308 -2.634 -1.107 1.00 87.69 90 THR A CA 1
ATOM 690 C C . THR A 1 90 ? -6.667 -2.992 -1.715 1.00 87.69 90 THR A C 1
ATOM 692 O O . THR A 1 90 ? -7.003 -4.173 -1.794 1.00 87.69 90 THR A O 1
ATOM 695 N N . GLU A 1 91 ? -7.428 -2.011 -2.212 1.00 88.62 91 GLU A N 1
ATOM 696 C CA . GLU A 1 91 ? -8.695 -2.256 -2.924 1.00 88.62 91 GLU A CA 1
ATOM 697 C C . GLU A 1 91 ? -8.515 -3.121 -4.181 1.00 88.62 91 GLU A C 1
ATOM 699 O O . GLU A 1 91 ? -9.351 -3.977 -4.463 1.00 88.62 91 GLU A O 1
ATOM 704 N N . LEU A 1 92 ? -7.421 -2.910 -4.919 1.00 84.88 92 LEU A N 1
ATOM 705 C CA . LEU A 1 92 ? -7.080 -3.660 -6.132 1.00 84.88 92 LEU A CA 1
ATOM 706 C C . LEU A 1 92 ? -6.391 -5.008 -5.850 1.00 84.88 92 LEU A C 1
ATOM 708 O O . LEU A 1 92 ? -6.093 -5.738 -6.791 1.00 84.88 92 LEU A O 1
ATOM 712 N N . GLY A 1 93 ? -6.113 -5.344 -4.585 1.00 84.88 93 GLY A N 1
ATOM 713 C CA . GLY A 1 93 ? -5.381 -6.563 -4.220 1.00 84.88 93 GLY A CA 1
ATOM 714 C C . GLY A 1 93 ? -3.895 -6.540 -4.601 1.00 84.88 93 GLY A C 1
ATOM 715 O O . GLY A 1 93 ? -3.269 -7.588 -4.687 1.00 84.88 93 GLY A O 1
ATOM 716 N N . LEU A 1 94 ? -3.325 -5.353 -4.824 1.00 85.25 94 LEU A N 1
ATOM 717 C CA . LEU A 1 94 ? -1.947 -5.140 -5.283 1.00 85.25 94 LEU A CA 1
ATOM 718 C C . LEU A 1 94 ? -0.951 -4.799 -4.172 1.00 85.25 94 LEU A C 1
ATOM 720 O O . LEU A 1 94 ? 0.211 -4.495 -4.435 1.00 85.25 94 LEU A O 1
ATOM 724 N N . GLN A 1 95 ? -1.404 -4.827 -2.924 1.00 87.19 95 GLN A N 1
ATOM 725 C CA . GLN A 1 95 ? -0.592 -4.462 -1.770 1.00 87.19 95 GLN A CA 1
ATOM 726 C C . GLN A 1 95 ? 0.670 -5.328 -1.639 1.00 87.19 95 GLN A C 1
ATOM 728 O O . GLN A 1 95 ? 1.726 -4.804 -1.299 1.00 87.19 95 GLN A O 1
ATOM 733 N N . GLU A 1 96 ? 0.576 -6.623 -1.943 1.00 83.62 96 GLU A N 1
ATOM 734 C CA . GLU A 1 96 ? 1.703 -7.555 -1.847 1.00 83.62 96 GLU A CA 1
ATOM 735 C C . GLU A 1 96 ? 2.837 -7.181 -2.806 1.00 83.62 96 GLU A C 1
ATOM 737 O O . GLU A 1 96 ? 3.992 -7.153 -2.397 1.00 83.62 96 GLU A O 1
ATOM 742 N N . ALA A 1 97 ? 2.514 -6.770 -4.036 1.00 82.94 97 ALA A N 1
ATOM 743 C CA . ALA A 1 97 ? 3.511 -6.303 -4.996 1.00 82.94 97 ALA A CA 1
ATOM 744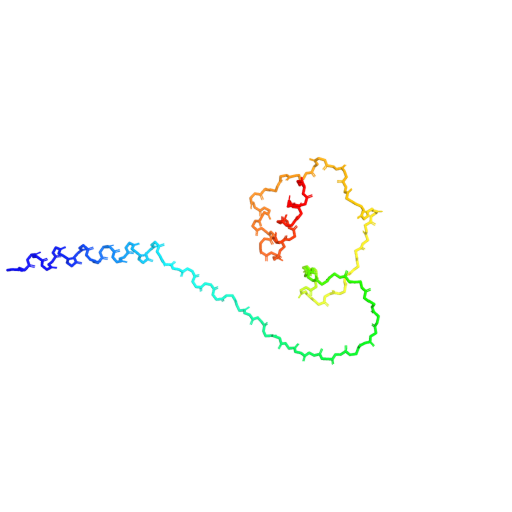 C C . ALA A 1 97 ? 4.268 -5.064 -4.484 1.00 82.94 97 ALA A C 1
ATOM 746 O O . ALA A 1 97 ? 5.478 -4.961 -4.671 1.00 82.94 97 ALA A O 1
ATOM 747 N N . PHE A 1 98 ? 3.576 -4.146 -3.800 1.00 85.06 98 PHE A N 1
ATOM 748 C CA . PHE A 1 98 ? 4.213 -2.983 -3.177 1.00 85.06 98 PHE A CA 1
ATOM 749 C C . PHE A 1 98 ? 5.094 -3.382 -1.989 1.00 85.06 98 PHE A C 1
ATOM 751 O O . PHE A 1 98 ? 6.242 -2.955 -1.912 1.00 85.06 98 PHE A O 1
ATOM 758 N N . THR A 1 99 ? 4.588 -4.225 -1.085 1.00 84.31 99 THR A N 1
ATOM 759 C CA . THR A 1 99 ? 5.361 -4.711 0.064 1.00 84.31 99 THR A CA 1
ATOM 760 C C . THR A 1 99 ? 6.613 -5.459 -0.387 1.00 84.31 99 THR A C 1
ATOM 762 O O . THR A 1 99 ? 7.693 -5.171 0.116 1.00 84.31 99 THR A O 1
ATOM 765 N N . MET A 1 100 ? 6.495 -6.340 -1.384 1.00 81.06 100 MET A N 1
ATOM 766 C CA . MET A 1 100 ? 7.634 -7.047 -1.967 1.00 81.06 100 MET A CA 1
ATOM 767 C C . MET A 1 100 ? 8.641 -6.074 -2.579 1.00 81.06 100 MET A C 1
ATOM 769 O O . MET A 1 100 ? 9.815 -6.138 -2.238 1.00 81.06 100 MET A O 1
ATOM 773 N N . ALA A 1 101 ? 8.202 -5.142 -3.431 1.00 81.31 101 ALA A N 1
ATOM 774 C CA . ALA A 1 101 ? 9.100 -4.193 -4.090 1.00 81.31 101 ALA A CA 1
ATOM 775 C C . ALA A 1 101 ? 9.903 -3.331 -3.099 1.00 81.31 101 ALA A C 1
ATOM 777 O O . ALA A 1 101 ? 11.069 -3.040 -3.346 1.00 81.31 101 ALA A O 1
ATOM 778 N N . VAL A 1 102 ? 9.304 -2.951 -1.966 1.00 79.81 102 VAL A N 1
ATOM 779 C CA . VAL A 1 102 ? 10.002 -2.201 -0.909 1.00 79.81 102 VAL A CA 1
ATOM 780 C C . VAL A 1 102 ? 10.991 -3.090 -0.149 1.00 79.81 102 VAL A C 1
ATOM 782 O O . VAL A 1 102 ? 12.073 -2.625 0.191 1.00 79.81 102 VAL A O 1
ATOM 785 N N . SER A 1 103 ? 10.670 -4.369 0.072 1.00 78.00 103 SER A N 1
ATOM 786 C CA . SER A 1 103 ? 11.573 -5.321 0.735 1.00 78.00 103 SER A CA 1
ATOM 787 C C . SER A 1 103 ? 12.830 -5.670 -0.072 1.00 78.00 103 SER A C 1
ATOM 789 O O . SER A 1 103 ? 13.820 -6.068 0.527 1.00 78.00 103 SER A O 1
ATOM 791 N N . TYR A 1 104 ? 12.817 -5.530 -1.402 1.00 71.50 104 TYR A N 1
ATOM 792 C CA . TYR A 1 104 ? 13.991 -5.783 -2.259 1.00 71.50 104 TYR A CA 1
ATOM 793 C C . TYR A 1 104 ? 14.927 -4.575 -2.413 1.00 71.50 104 TYR A C 1
ATOM 795 O O . TYR A 1 104 ? 15.921 -4.664 -3.129 1.00 71.50 104 TYR A O 1
ATOM 803 N N . ARG A 1 105 ? 14.612 -3.442 -1.775 1.00 64.12 105 ARG A N 1
ATOM 804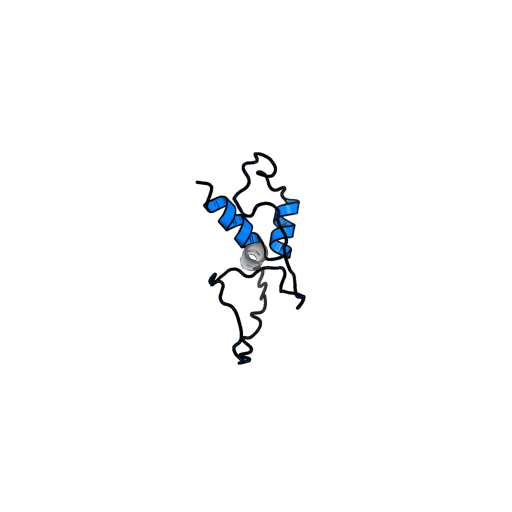 C CA . ARG A 1 105 ? 15.386 -2.196 -1.875 1.00 64.12 105 ARG A CA 1
ATOM 805 C C . ARG A 1 105 ? 16.402 -2.015 -0.727 1.00 64.12 105 ARG A C 1
ATOM 807 O O . ARG A 1 105 ? 16.953 -0.926 -0.582 1.00 64.12 105 ARG A O 1
ATOM 814 N N . GLU A 1 106 ? 16.657 -3.057 0.068 1.00 50.53 106 GLU A N 1
ATOM 815 C CA . GLU A 1 106 ? 17.691 -3.100 1.125 1.00 50.53 106 GLU A CA 1
ATOM 816 C C . GLU A 1 106 ? 18.864 -4.022 0.769 1.00 50.53 106 GLU A C 1
ATOM 818 O O . GLU A 1 106 ? 18.622 -5.103 0.184 1.00 50.53 106 GLU A O 1
#

Secondary structure (DSSP, 8-state):
--HHHHHHHHHHHHHHHHHHHHS--------------------S-----TT---GGGTT--------S--SPP--STT-SPPHHHHHHHHHTT-HHHHHHHHHTT-

Organism: Lupinus luteus (NCBI:txid3873)

pLDDT: mean 70.3, std 19.05, range [30.97, 93.88]

InterPro domains:
  IPR040125 Squalene monooxygenase [PTHR10835] (59-97)

Radius of gyration: 25.47 Å; chains: 1; bounding box: 47×39×76 Å

Foldseek 3Di:
DPVVCVVVVVVVVVVVVVCCVVVVDPPPPPDDDDDDDDDDDDDDDDDDDDDDPDLVPPVVDDDDDDDPDPDDDPDPPPPDDDPVNCVVCVVSVNNVVVVVVVVVPD

Sequence (106 aa):
MDYQYIVAGGFIASTLVLLLVLFGSEEKKKATCSLHAEEINQDCAKTSSENGTCPQQVDGRRVHVIERDLNEPDRIVGELLQPGGYLKLTELGLQEAFTMAVSYRE